Protein AF-A0A4Z0L3A5-F1 (afdb_monomer_lite)

pLDDT: mean 94.26, std 6.74, range [50.97, 98.56]

Foldseek 3Di:
DFFFDPVLVVVVQVCQVVLVVVDPFKHWDWDDDPVDGIDIDIFGDDDQPVHDDPVRVVVVVVVGCVSSVVSVVVCVVVVGTDDDD

Organism: NCBI:txid436295

Sequence (85 aa):
MAEVRPSALLPLAADLSAINASSLTVKAFLDMQDDNLPKLVVCQSLSVMQGVTYEQFEWFVRQSEEQISMVILEAGAHQLLFNAE

Radius of gyration: 14.43 Å; chains: 1; bounding box: 32×25×41 Å

Secondary structure (DSSP, 8-state):
-EEBPGGGHHHHHHHHHHHHHH-SS-EEEEE--TTS--EEEEE-----TT---HHHHHHHHHHHHHHHHHHHHHHHHTT-B----

Structure (mmCIF, N/CA/C/O backbone):
data_AF-A0A4Z0L3A5-F1
#
_entry.id   AF-A0A4Z0L3A5-F1
#
loop_
_atom_site.group_PDB
_atom_site.id
_atom_site.type_symbol
_atom_site.label_atom_id
_atom_site.label_alt_id
_atom_site.label_comp_id
_atom_site.label_asym_id
_atom_site.label_entity_id
_atom_site.label_seq_id
_atom_site.pdbx_PDB_ins_code
_atom_s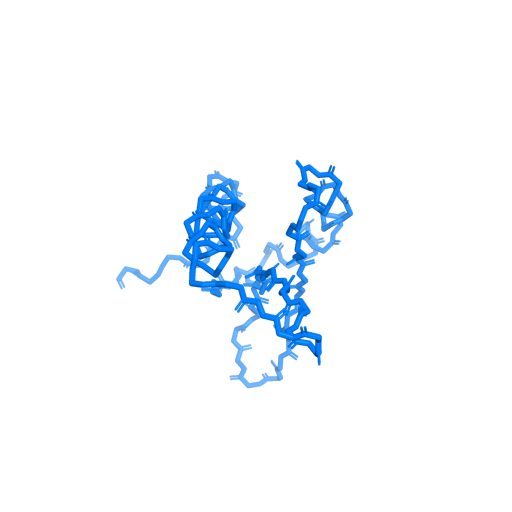ite.Cartn_x
_atom_site.C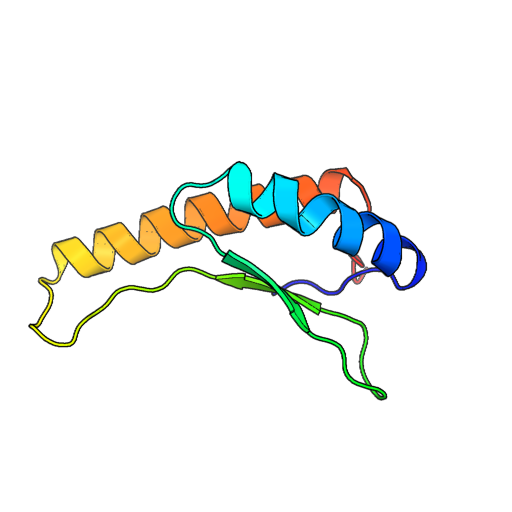artn_y
_atom_site.Cartn_z
_atom_site.occupancy
_atom_site.B_iso_or_equiv
_atom_site.auth_seq_id
_atom_site.auth_comp_id
_atom_site.auth_asym_id
_atom_site.auth_atom_id
_atom_site.pdbx_PDB_model_num
ATOM 1 N N . MET A 1 1 ? -5.323 0.745 -5.109 1.00 85.88 1 MET A N 1
ATOM 2 C CA . MET A 1 1 ? -4.349 -0.105 -5.832 1.00 85.88 1 MET A CA 1
ATOM 3 C C . MET A 1 1 ? -3.917 0.651 -7.071 1.00 85.88 1 MET A C 1
ATOM 5 O O . MET A 1 1 ? -4.752 1.363 -7.615 1.00 85.88 1 MET A O 1
ATOM 9 N N . ALA A 1 2 ? -2.664 0.514 -7.493 1.00 92.81 2 ALA A N 1
ATOM 10 C CA . ALA A 1 2 ? -2.161 1.138 -8.714 1.00 92.81 2 ALA A CA 1
ATOM 11 C C . ALA A 1 2 ? -1.346 0.136 -9.532 1.00 92.81 2 ALA A C 1
ATOM 13 O O . ALA A 1 2 ? -0.648 -0.703 -8.964 1.00 92.81 2 ALA A O 1
ATOM 14 N N . GLU A 1 3 ? -1.442 0.217 -10.853 1.00 95.75 3 GLU A N 1
ATOM 15 C CA . GLU A 1 3 ? -0.634 -0.605 -11.750 1.00 95.75 3 GLU A CA 1
ATOM 16 C C . GLU A 1 3 ? 0.790 -0.056 -11.813 1.00 95.75 3 GLU A C 1
ATOM 18 O O . GLU A 1 3 ? 1.016 1.152 -11.891 1.00 95.75 3 GLU A O 1
ATOM 23 N N . VAL A 1 4 ? 1.762 -0.954 -11.745 1.00 95.44 4 VAL A N 1
ATOM 24 C CA . VAL A 1 4 ? 3.189 -0.647 -11.726 1.00 95.44 4 VAL A CA 1
ATOM 25 C C . VAL A 1 4 ? 3.747 -0.892 -13.118 1.00 95.44 4 VAL A C 1
ATOM 27 O O . VAL A 1 4 ? 3.438 -1.891 -13.770 1.00 95.44 4 VAL A O 1
ATOM 30 N N . ARG A 1 5 ? 4.614 0.007 -13.585 1.00 94.00 5 ARG A N 1
ATOM 31 C CA . ARG A 1 5 ? 5.333 -0.212 -14.843 1.00 94.00 5 ARG A CA 1
ATOM 32 C C . ARG A 1 5 ? 6.245 -1.432 -14.690 1.00 94.00 5 ARG A C 1
ATOM 34 O O . ARG A 1 5 ? 7.024 -1.463 -13.738 1.00 94.00 5 ARG A O 1
ATOM 41 N N . PRO A 1 6 ? 6.266 -2.385 -15.638 1.00 92.50 6 PRO A N 1
ATOM 42 C CA . PRO A 1 6 ? 7.147 -3.552 -15.538 1.00 92.50 6 PRO A CA 1
ATOM 43 C C . PRO A 1 6 ? 8.627 -3.185 -15.337 1.00 92.50 6 PRO A C 1
ATOM 45 O O . PRO A 1 6 ? 9.331 -3.827 -14.561 1.00 92.50 6 PRO A O 1
ATOM 48 N N . SER A 1 7 ? 9.089 -2.096 -15.963 1.00 94.19 7 SER A N 1
ATOM 49 C CA . SER A 1 7 ? 10.456 -1.577 -15.810 1.00 94.19 7 SER A CA 1
ATOM 50 C C . SER A 1 7 ? 10.761 -1.004 -14.421 1.00 94.19 7 SER A C 1
ATOM 52 O O . SER A 1 7 ? 11.923 -0.930 -14.035 1.00 94.19 7 SER A O 1
ATOM 54 N N . ALA A 1 8 ? 9.738 -0.585 -13.676 1.00 95.25 8 ALA A N 1
ATOM 55 C CA . ALA A 1 8 ? 9.856 0.002 -12.344 1.00 95.25 8 ALA A CA 1
ATOM 56 C C . ALA A 1 8 ? 9.698 -1.030 -11.216 1.00 95.25 8 ALA A C 1
ATOM 58 O O . ALA A 1 8 ? 9.838 -0.681 -10.046 1.00 95.25 8 ALA A O 1
ATOM 59 N N . LEU A 1 9 ? 9.442 -2.299 -11.554 1.00 94.62 9 LEU A N 1
ATOM 60 C CA . LEU A 1 9 ? 9.163 -3.348 -10.580 1.00 94.62 9 LEU A CA 1
ATOM 61 C C . LEU A 1 9 ? 10.318 -3.570 -9.593 1.00 94.62 9 LEU A C 1
ATOM 63 O O . LEU A 1 9 ? 10.096 -3.569 -8.385 1.00 94.62 9 LEU A O 1
ATOM 67 N N . LEU A 1 10 ? 11.544 -3.758 -10.095 1.00 96.25 10 LEU A N 1
ATOM 68 C CA . LEU A 1 10 ? 12.709 -4.021 -9.240 1.00 96.25 10 LEU A CA 1
ATOM 69 C C . LEU A 1 10 ? 13.083 -2.811 -8.363 1.00 96.25 10 LEU A C 1
ATOM 71 O O . LEU A 1 10 ? 13.284 -3.021 -7.167 1.00 96.25 10 LEU A O 1
ATOM 75 N N . PRO A 1 11 ? 13.132 -1.566 -8.888 1.00 95.50 11 PRO A N 1
ATOM 76 C CA . PRO A 1 11 ? 13.310 -0.380 -8.049 1.00 95.50 11 PRO A CA 1
ATOM 77 C C . PRO A 1 11 ? 12.242 -0.256 -6.958 1.00 95.50 11 PRO A C 1
ATOM 79 O O . PRO A 1 11 ? 12.576 -0.123 -5.786 1.00 95.50 11 PRO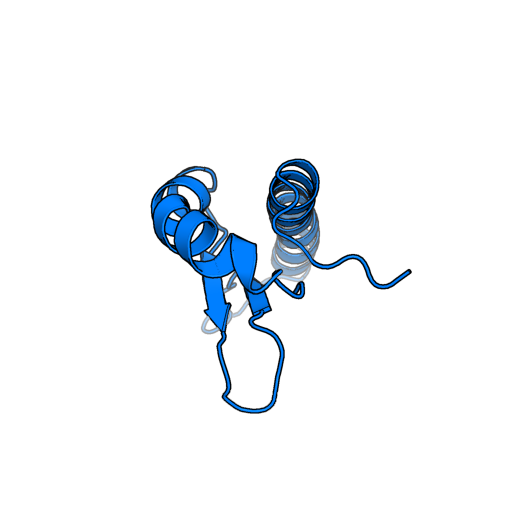 A O 1
ATOM 82 N N . LEU A 1 12 ? 10.962 -0.400 -7.317 1.00 95.69 12 LEU A N 1
ATOM 83 C CA . LEU A 1 12 ? 9.869 -0.295 -6.352 1.00 95.69 12 LEU A CA 1
ATOM 84 C C . LEU A 1 12 ? 9.962 -1.378 -5.270 1.00 95.69 12 LEU A C 1
ATOM 86 O O . LEU A 1 12 ? 9.756 -1.081 -4.098 1.00 95.69 12 LEU A O 1
ATOM 90 N N . ALA A 1 13 ? 10.315 -2.615 -5.634 1.00 96.69 13 ALA A N 1
ATOM 91 C CA . ALA A 1 13 ? 10.517 -3.698 -4.675 1.00 96.69 13 ALA A CA 1
ATOM 92 C C . ALA A 1 13 ? 11.646 -3.395 -3.673 1.00 96.69 13 ALA A C 1
ATOM 94 O O . ALA A 1 13 ? 11.514 -3.729 -2.494 1.00 96.69 13 ALA A O 1
ATOM 95 N N . ALA A 1 14 ? 12.728 -2.749 -4.120 1.00 96.44 14 ALA A N 1
ATOM 96 C CA . ALA A 1 14 ? 13.819 -2.321 -3.246 1.00 96.44 14 ALA A CA 1
ATOM 97 C C . ALA A 1 14 ? 13.376 -1.208 -2.277 1.00 96.44 14 ALA A C 1
ATOM 99 O O . ALA A 1 14 ? 13.728 -1.242 -1.096 1.00 96.44 14 ALA A O 1
ATOM 100 N N . ASP A 1 15 ? 12.539 -0.283 -2.747 1.00 95.75 15 ASP A N 1
ATOM 101 C CA . ASP A 1 15 ? 12.075 0.866 -1.964 1.00 95.75 15 ASP A CA 1
ATOM 102 C C . ASP A 1 15 ? 10.899 0.551 -1.026 1.00 95.75 15 ASP A C 1
ATOM 104 O O . ASP A 1 15 ? 10.609 1.339 -0.124 1.00 95.75 15 ASP A O 1
ATOM 108 N N . LEU A 1 16 ? 10.248 -0.616 -1.151 1.00 96.00 16 LEU A N 1
ATOM 109 C CA . LEU A 1 16 ? 9.116 -1.004 -0.291 1.00 96.00 16 LEU A CA 1
ATOM 110 C C . LEU A 1 16 ? 9.429 -0.891 1.206 1.00 96.00 16 LEU A C 1
ATOM 112 O O . LEU A 1 16 ? 8.546 -0.549 1.990 1.00 96.00 16 LEU A O 1
ATOM 116 N N . SER A 1 17 ? 10.665 -1.172 1.624 1.00 96.2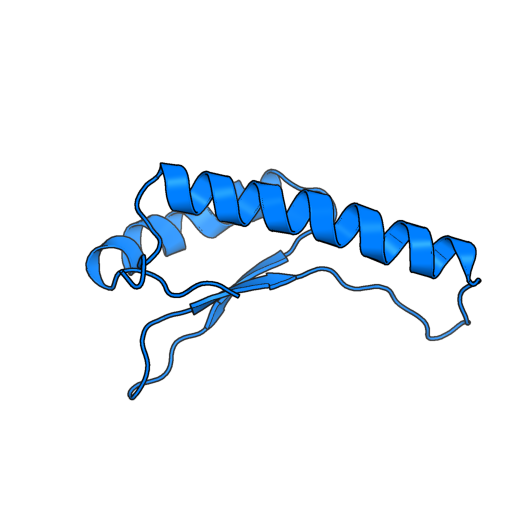5 17 SER A N 1
ATOM 117 C CA . SER A 1 17 ? 11.058 -1.032 3.033 1.00 96.25 17 SER A CA 1
ATOM 118 C C . SER A 1 17 ? 11.027 0.428 3.486 1.00 96.25 17 SER A C 1
ATOM 120 O O . SER A 1 17 ? 10.534 0.719 4.573 1.00 96.25 17 SER A O 1
ATOM 122 N N . ALA A 1 18 ? 11.512 1.347 2.648 1.00 95.00 18 ALA A N 1
ATOM 123 C CA . ALA A 1 18 ? 11.500 2.776 2.937 1.00 95.00 18 ALA A CA 1
ATOM 124 C C . ALA A 1 18 ? 10.069 3.334 2.922 1.00 95.00 18 ALA A C 1
ATOM 126 O O . ALA A 1 18 ? 9.693 4.059 3.839 1.00 95.00 18 ALA A O 1
ATOM 127 N N . ILE A 1 19 ? 9.245 2.920 1.952 1.00 94.81 19 ILE A N 1
ATOM 128 C CA . ILE A 1 19 ? 7.825 3.298 1.864 1.00 94.81 19 ILE A CA 1
ATOM 129 C C . ILE A 1 19 ? 7.051 2.818 3.101 1.00 94.81 19 ILE A C 1
ATOM 131 O O . ILE A 1 19 ? 6.267 3.561 3.678 1.00 94.81 19 ILE A O 1
ATOM 135 N N . ASN A 1 20 ? 7.276 1.583 3.556 1.00 96.06 20 ASN A N 1
ATOM 136 C CA . ASN A 1 20 ? 6.629 1.092 4.776 1.00 96.06 20 ASN A CA 1
ATOM 137 C C . ASN A 1 20 ? 7.157 1.785 6.042 1.00 96.06 20 ASN A C 1
ATOM 139 O O . ASN A 1 20 ? 6.435 1.870 7.028 1.00 96.06 20 ASN A O 1
ATOM 143 N N . ALA A 1 21 ? 8.397 2.279 6.036 1.00 95.44 21 ALA A N 1
ATOM 144 C CA . ALA A 1 21 ? 8.957 3.035 7.153 1.00 95.44 21 ALA A CA 1
ATOM 145 C C . ALA A 1 21 ? 8.495 4.504 7.185 1.00 95.44 21 ALA A C 1
ATOM 147 O O . ALA A 1 21 ? 8.590 5.138 8.236 1.00 95.44 21 ALA A O 1
ATOM 148 N N . SER A 1 22 ? 8.000 5.053 6.069 1.00 92.56 22 SER A N 1
ATOM 149 C CA . SER A 1 22 ? 7.555 6.450 5.986 1.00 92.56 22 SER A CA 1
ATOM 150 C C . SER A 1 22 ? 6.170 6.689 6.597 1.00 92.56 22 SER A C 1
ATOM 152 O O . SER A 1 22 ? 5.832 7.830 6.912 1.00 92.56 22 SER A O 1
ATOM 154 N N . SER A 1 23 ? 5.388 5.630 6.834 1.00 92.75 23 SER A N 1
ATOM 155 C CA . SER A 1 23 ? 4.075 5.704 7.478 1.00 92.75 23 SER A CA 1
ATOM 156 C C . SER A 1 23 ? 3.990 4.783 8.690 1.00 92.75 23 SER A C 1
ATOM 158 O O . SER A 1 23 ? 4.444 3.646 8.675 1.00 92.75 23 SER A O 1
ATOM 160 N N . LEU A 1 24 ? 3.331 5.254 9.749 1.00 94.25 24 LEU A N 1
ATOM 161 C CA . LEU A 1 24 ? 3.112 4.466 10.968 1.00 94.25 24 LEU A CA 1
ATOM 162 C C . LEU A 1 24 ? 1.954 3.466 10.850 1.00 94.25 24 LEU A C 1
ATOM 164 O O . LEU A 1 24 ? 1.763 2.638 11.738 1.00 94.25 24 LEU A O 1
ATOM 168 N N . THR A 1 25 ? 1.133 3.588 9.806 1.00 95.62 25 THR A N 1
ATOM 169 C CA . THR A 1 25 ? -0.162 2.889 9.718 1.00 95.62 25 THR A CA 1
ATOM 170 C C . THR A 1 25 ? -0.340 2.128 8.413 1.00 95.62 25 THR A C 1
ATOM 172 O O . THR A 1 25 ? -0.966 1.068 8.405 1.00 95.62 25 THR A O 1
ATOM 175 N N . VAL A 1 26 ? 0.227 2.638 7.322 1.00 96.62 26 VAL A N 1
ATOM 176 C CA . VAL A 1 26 ? 0.083 2.049 5.995 1.00 96.62 26 VAL A CA 1
ATOM 177 C C . VAL A 1 26 ? 0.991 0.840 5.820 1.00 96.62 26 VAL A C 1
ATOM 179 O O . VAL A 1 26 ? 2.108 0.784 6.325 1.00 96.62 26 VAL A O 1
ATOM 182 N N . LYS A 1 27 ? 0.503 -0.117 5.035 1.00 97.81 27 LYS A N 1
ATOM 183 C CA . LYS A 1 27 ? 1.285 -1.202 4.463 1.00 97.81 27 LYS A CA 1
ATOM 184 C C . LYS A 1 27 ? 1.263 -1.109 2.941 1.00 97.81 27 LYS A C 1
ATOM 186 O O . LYS A 1 27 ? 0.190 -1.063 2.343 1.00 97.81 27 LYS A O 1
ATOM 191 N N . ALA A 1 28 ? 2.440 -1.138 2.330 1.00 97.62 28 ALA A N 1
ATOM 192 C CA . ALA A 1 28 ? 2.642 -1.207 0.891 1.00 97.62 28 ALA A CA 1
ATOM 193 C C . ALA A 1 28 ? 3.324 -2.528 0.507 1.00 97.62 28 ALA A C 1
ATOM 195 O O . ALA A 1 28 ? 4.310 -2.931 1.130 1.00 97.62 28 ALA A O 1
ATOM 196 N N . PHE A 1 29 ? 2.807 -3.203 -0.515 1.00 97.88 29 PHE A N 1
ATOM 197 C CA . PHE A 1 29 ? 3.386 -4.428 -1.065 1.00 97.88 29 PHE A CA 1
ATOM 198 C C . PHE A 1 29 ? 3.027 -4.604 -2.541 1.00 97.88 29 PHE A C 1
ATOM 200 O O . PHE A 1 29 ? 2.114 -3.961 -3.060 1.00 97.88 29 PHE A O 1
ATOM 207 N N . LEU A 1 30 ? 3.763 -5.484 -3.216 1.00 97.06 30 LEU A N 1
ATOM 208 C CA . LEU A 1 30 ? 3.526 -5.833 -4.611 1.00 97.06 30 LEU A CA 1
ATOM 209 C C . LEU A 1 30 ? 2.649 -7.081 -4.701 1.00 97.06 30 LEU A C 1
ATOM 211 O O . LEU A 1 30 ? 2.935 -8.093 -4.064 1.00 97.06 30 LEU A O 1
ATOM 215 N N . ASP A 1 31 ? 1.604 -6.995 -5.514 1.00 96.75 31 ASP A N 1
ATOM 216 C CA . ASP A 1 31 ? 0.797 -8.123 -5.969 1.00 96.75 31 ASP A CA 1
ATOM 217 C C . ASP A 1 31 ? 1.130 -8.389 -7.441 1.00 96.75 31 ASP A C 1
ATOM 219 O O . ASP A 1 31 ? 1.006 -7.504 -8.291 1.00 96.75 31 ASP A O 1
ATOM 223 N N . MET A 1 32 ? 1.619 -9.592 -7.732 1.00 94.44 32 MET A N 1
ATOM 224 C CA . MET A 1 32 ? 2.091 -9.994 -9.055 1.00 94.44 32 MET A CA 1
ATOM 225 C C . MET A 1 32 ? 1.404 -11.286 -9.474 1.00 94.44 32 MET A C 1
ATOM 227 O O . MET A 1 32 ? 1.363 -12.250 -8.713 1.00 94.44 32 MET A O 1
ATOM 231 N N . GLN A 1 33 ? 0.898 -11.303 -10.702 1.00 92.44 33 GLN A N 1
ATOM 232 C CA . GLN A 1 33 ? 0.247 -12.454 -11.319 1.00 92.44 33 GLN A CA 1
ATOM 233 C C . GLN A 1 33 ? 0.758 -12.579 -12.754 1.00 92.44 33 GLN A C 1
ATOM 235 O O . GLN A 1 33 ? 1.096 -11.566 -13.360 1.00 92.44 33 GLN A O 1
ATOM 240 N N . ASP A 1 34 ? 0.797 -13.794 -13.298 1.00 91.31 34 ASP A N 1
ATOM 241 C CA . ASP A 1 34 ? 1.390 -14.045 -14.620 1.00 91.31 34 ASP A CA 1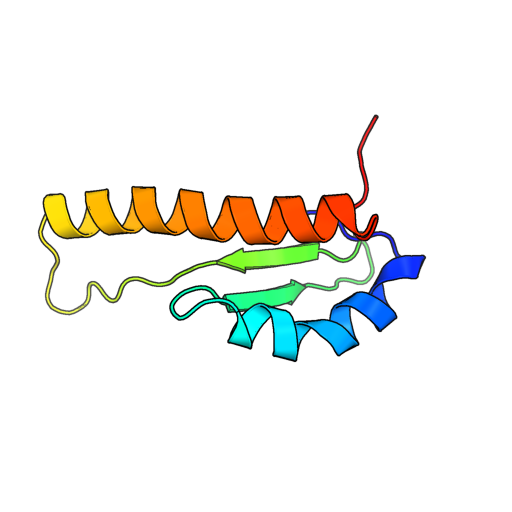
ATOM 242 C C . ASP A 1 34 ? 0.640 -13.330 -15.763 1.00 91.31 34 ASP A C 1
ATOM 244 O O . ASP A 1 34 ? 1.264 -12.856 -16.710 1.00 91.31 34 ASP A O 1
ATOM 248 N N . ASP A 1 35 ? -0.686 -13.199 -15.648 1.00 93.25 35 ASP A N 1
ATOM 249 C CA . ASP A 1 35 ? -1.553 -12.667 -16.711 1.00 93.25 35 ASP A CA 1
ATOM 250 C C . ASP A 1 35 ? -1.863 -11.161 -16.585 1.00 93.25 35 ASP A C 1
ATOM 252 O O . ASP A 1 35 ? -2.577 -10.603 -17.418 1.00 93.25 35 ASP A O 1
ATOM 256 N N . ASN A 1 36 ? -1.365 -10.488 -15.540 1.00 90.75 36 ASN A N 1
ATOM 257 C CA . ASN A 1 36 ? -1.706 -9.096 -15.227 1.00 90.75 36 ASN A CA 1
ATOM 258 C C . ASN A 1 36 ? -0.457 -8.232 -15.013 1.00 90.75 36 ASN A C 1
ATOM 260 O O . ASN A 1 36 ? 0.598 -8.715 -14.606 1.00 90.75 36 ASN A O 1
ATOM 264 N N . LEU A 1 37 ? -0.594 -6.916 -15.207 1.00 92.56 37 LEU A N 1
ATOM 265 C CA . LEU A 1 37 ? 0.441 -5.976 -14.774 1.00 92.56 37 LEU A CA 1
ATOM 266 C C . LEU A 1 37 ? 0.653 -6.076 -13.252 1.00 92.56 37 LEU A C 1
ATOM 268 O O . LEU A 1 37 ? -0.322 -6.269 -12.515 1.00 92.56 37 LEU A O 1
ATOM 272 N N . PRO A 1 38 ? 1.900 -5.922 -12.766 1.00 95.31 38 PRO A N 1
ATOM 273 C CA . PRO A 1 38 ? 2.175 -5.903 -11.336 1.00 95.31 38 PRO A CA 1
ATOM 274 C C . PRO A 1 38 ? 1.424 -4.743 -10.680 1.00 95.31 38 PRO A C 1
ATOM 276 O O . PRO A 1 38 ? 1.331 -3.652 -11.242 1.00 95.31 38 PRO A O 1
ATOM 279 N N . LYS A 1 39 ? 0.888 -4.962 -9.483 1.00 95.81 39 LYS A N 1
ATOM 280 C CA . LYS A 1 39 ? 0.082 -3.975 -8.761 1.00 95.81 39 LYS A CA 1
ATOM 281 C C . LYS A 1 39 ? 0.764 -3.585 -7.465 1.00 95.81 39 LYS A C 1
ATOM 283 O O . LYS A 1 39 ? 1.145 -4.435 -6.666 1.00 95.81 39 LYS A O 1
ATOM 288 N N . LEU A 1 40 ? 0.860 -2.284 -7.225 1.00 96.62 40 LEU A N 1
ATOM 289 C CA . LEU A 1 40 ? 1.184 -1.738 -5.919 1.00 96.62 40 LEU A CA 1
ATOM 290 C C . LEU A 1 40 ? -0.102 -1.701 -5.090 1.00 96.62 40 LEU A C 1
ATOM 292 O O . LEU A 1 40 ? -1.051 -0.956 -5.379 1.00 96.62 40 LEU A O 1
ATOM 296 N N . VAL A 1 41 ? -0.131 -2.527 -4.052 1.00 97.19 41 VAL A N 1
ATOM 297 C CA . VAL A 1 41 ? -1.201 -2.552 -3.063 1.00 97.19 41 VAL A CA 1
ATOM 298 C C . VAL A 1 41 ? -0.752 -1.733 -1.866 1.00 97.19 41 VAL A C 1
ATOM 300 O O . VAL A 1 41 ? 0.249 -2.041 -1.228 1.00 97.19 41 VAL A O 1
ATOM 303 N N . VAL A 1 42 ? -1.516 -0.686 -1.569 1.00 97.06 42 VAL A N 1
ATOM 304 C CA . VAL A 1 42 ? -1.330 0.177 -0.404 1.00 97.06 42 VAL A CA 1
ATOM 305 C C . VAL A 1 42 ? -2.616 0.108 0.399 1.00 97.06 42 VAL A C 1
ATOM 307 O O . VAL A 1 42 ? -3.697 0.356 -0.144 1.00 97.06 42 VAL A O 1
ATOM 310 N N . CYS A 1 43 ? -2.522 -0.301 1.656 1.00 96.94 43 CYS A N 1
ATOM 311 C CA . CYS A 1 43 ? -3.686 -0.508 2.501 1.00 96.94 43 CYS A CA 1
ATOM 312 C C . CYS A 1 43 ? -3.393 -0.202 3.967 1.00 96.94 43 CYS A C 1
ATOM 314 O O . CYS A 1 43 ? -2.246 -0.097 4.397 1.00 96.94 43 CYS A O 1
ATOM 316 N N . GLN A 1 44 ? -4.468 -0.097 4.736 1.00 97.62 44 GLN A N 1
ATOM 317 C CA . GLN A 1 44 ? -4.442 0.036 6.180 1.00 97.62 44 GLN A CA 1
ATOM 318 C C . GLN A 1 44 ? -5.476 -0.917 6.777 1.00 97.62 44 GLN A C 1
ATOM 320 O O . GLN A 1 44 ? -6.459 -1.273 6.123 1.00 97.62 44 GLN A O 1
ATOM 325 N N . SER A 1 45 ? -5.259 -1.352 8.014 1.00 97.44 45 SER A N 1
ATOM 326 C CA . SER A 1 45 ? -6.167 -2.261 8.712 1.00 97.44 45 SER A CA 1
ATOM 327 C C . SER A 1 45 ? -6.682 -1.650 10.009 1.00 97.44 45 SER A C 1
ATOM 329 O O . SER A 1 45 ? -5.891 -1.145 10.804 1.00 97.44 45 SER A O 1
ATOM 331 N N . LEU A 1 46 ? -7.984 -1.791 10.256 1.00 97.88 46 LEU A N 1
ATOM 332 C CA . LEU A 1 46 ? -8.626 -1.505 11.537 1.00 97.88 46 LEU A CA 1
ATOM 333 C C . LEU A 1 46 ? -9.127 -2.818 12.144 1.00 97.88 46 LEU A C 1
ATOM 335 O O . LEU A 1 46 ? -9.927 -3.524 11.530 1.00 97.88 46 LEU A O 1
ATOM 339 N N . SER A 1 47 ? -8.661 -3.160 13.345 1.00 97.88 47 SER A N 1
ATOM 340 C CA . SER A 1 47 ? -9.175 -4.328 14.068 1.00 97.88 47 SER A CA 1
ATOM 341 C C . SER A 1 47 ? -10.512 -3.986 14.715 1.00 97.88 47 SER A C 1
ATOM 343 O O . SER A 1 47 ? -10.577 -3.127 15.588 1.00 97.88 47 SER A O 1
ATOM 345 N N . VAL A 1 48 ? -11.571 -4.680 14.298 1.00 97.44 48 VAL A N 1
ATOM 346 C CA . VAL A 1 48 ? -12.951 -4.443 14.764 1.00 97.44 48 VAL A CA 1
ATOM 347 C C . VAL A 1 48 ? -13.470 -5.534 15.701 1.00 97.44 48 VAL A C 1
ATOM 349 O O . VAL A 1 48 ? -14.644 -5.546 16.052 1.00 97.44 48 VAL A O 1
ATOM 352 N N . MET A 1 49 ? -12.606 -6.468 16.114 1.00 97.62 49 MET A N 1
ATOM 353 C CA . MET A 1 49 ? -13.003 -7.665 16.870 1.00 97.62 49 MET A CA 1
ATOM 354 C C . MET A 1 49 ? -13.699 -7.342 18.202 1.00 97.62 49 MET A C 1
ATOM 356 O O . MET A 1 49 ? -14.583 -8.083 18.614 1.00 97.62 49 MET A O 1
ATOM 360 N N . GLN A 1 50 ? -13.322 -6.242 18.857 1.00 96.56 50 GLN A N 1
ATOM 361 C CA . GLN A 1 50 ? -13.935 -5.779 20.111 1.00 96.56 50 GLN A CA 1
ATOM 362 C C . GLN A 1 50 ? -14.938 -4.633 19.892 1.00 96.56 50 GLN A C 1
ATOM 364 O O . GLN A 1 50 ? -15.261 -3.895 20.819 1.00 96.56 50 GLN A O 1
ATOM 369 N N . GLY A 1 51 ? -15.429 -4.485 18.658 1.00 97.31 51 GLY A N 1
ATOM 370 C CA . GLY A 1 51 ? -16.223 -3.340 18.231 1.00 97.31 51 GLY A CA 1
ATOM 371 C C . GLY A 1 51 ? -15.374 -2.089 18.000 1.00 97.31 51 GLY A C 1
ATOM 372 O O . GLY A 1 51 ? -14.248 -1.967 18.479 1.00 97.31 51 GLY A O 1
ATOM 373 N N . VAL A 1 52 ? -15.934 -1.158 17.235 1.00 98.06 52 VAL A N 1
ATOM 374 C CA . VAL A 1 52 ? -15.416 0.199 17.026 1.00 98.06 52 VAL A CA 1
ATOM 375 C C . VAL A 1 52 ? -16.595 1.161 17.034 1.00 98.06 52 VAL A C 1
ATOM 377 O O . VAL A 1 52 ? -17.710 0.777 16.671 1.00 98.06 52 VAL A O 1
ATOM 380 N N . THR A 1 53 ? -16.373 2.401 17.453 1.00 98.56 53 THR A N 1
ATOM 381 C CA . THR A 1 53 ? -17.389 3.448 17.311 1.00 98.56 53 THR A CA 1
ATOM 382 C C . THR A 1 53 ? -17.443 3.947 15.869 1.00 98.56 53 THR A C 1
ATOM 384 O O . THR A 1 53 ? -16.519 3.731 15.077 1.00 98.56 53 THR A O 1
ATOM 387 N N . TYR A 1 54 ? -18.529 4.637 15.523 1.00 98.25 54 TYR A N 1
ATOM 388 C CA . TYR A 1 54 ? -18.663 5.256 14.209 1.00 98.25 54 TYR A CA 1
ATOM 389 C C . TYR A 1 54 ? -17.543 6.274 13.955 1.00 98.25 54 TYR A C 1
ATOM 391 O O . TYR A 1 54 ? -16.940 6.268 12.890 1.00 98.25 54 TYR A O 1
ATOM 399 N N . GLU A 1 55 ? -17.202 7.089 14.953 1.00 98.56 55 GLU A N 1
ATOM 400 C CA . GLU A 1 55 ? -16.170 8.125 14.856 1.00 98.56 55 GLU A CA 1
ATOM 401 C C . GLU A 1 55 ? -14.774 7.517 14.670 1.00 98.56 55 GLU A C 1
ATOM 403 O O . GLU A 1 55 ? -13.964 8.049 13.915 1.00 98.56 55 GLU A O 1
ATOM 408 N N . GLN A 1 56 ? -14.491 6.378 15.314 1.00 98.19 56 GLN A N 1
ATOM 409 C CA . GLN A 1 56 ? -13.244 5.635 15.099 1.00 98.19 56 GLN A CA 1
ATOM 410 C C . GLN A 1 56 ? -13.142 5.121 13.660 1.00 98.19 56 GLN A C 1
ATOM 412 O O . GLN A 1 56 ? -12.075 5.202 13.052 1.00 98.19 56 GLN A O 1
ATOM 417 N N . PHE A 1 57 ? -14.247 4.612 13.107 1.00 98.44 57 PHE A N 1
ATOM 418 C CA . PHE A 1 57 ? -14.299 4.163 11.719 1.00 98.44 57 PHE A CA 1
ATOM 419 C C . PHE A 1 57 ? -14.194 5.334 10.732 1.00 98.44 57 PHE A C 1
ATOM 421 O O . PHE A 1 57 ? -13.422 5.258 9.780 1.00 98.44 57 PHE A O 1
ATOM 428 N N . GLU A 1 58 ? -14.905 6.437 10.974 1.00 98.50 58 GLU A N 1
ATOM 429 C CA . GLU A 1 58 ? -14.826 7.651 10.157 1.00 98.50 58 GLU A CA 1
ATOM 430 C C . GLU A 1 58 ? -13.398 8.205 10.127 1.00 98.50 58 GLU A C 1
ATOM 432 O O . GLU A 1 58 ? -12.865 8.501 9.054 1.00 98.50 58 GLU A O 1
ATOM 437 N N . TRP A 1 59 ? -12.758 8.304 11.295 1.00 98.31 59 TRP A N 1
ATOM 438 C CA . TRP A 1 59 ? -11.370 8.738 11.397 1.00 98.31 59 TRP A CA 1
ATOM 439 C C . TRP A 1 59 ? -10.437 7.797 10.635 1.00 98.31 59 TRP A C 1
ATOM 441 O O . TRP A 1 59 ? -9.604 8.262 9.858 1.00 98.31 59 TRP A O 1
ATOM 451 N N . PHE A 1 60 ? -10.614 6.483 10.802 1.00 98.38 60 PHE A N 1
ATOM 452 C CA . PHE A 1 60 ? -9.837 5.478 10.083 1.00 98.38 60 PHE A CA 1
ATOM 453 C C . PHE A 1 60 ? -9.959 5.641 8.567 1.00 98.38 60 PHE A C 1
ATOM 455 O O . PHE A 1 60 ? -8.938 5.608 7.887 1.00 98.38 60 PHE A O 1
ATOM 462 N N . VAL A 1 61 ? -11.165 5.845 8.030 1.00 98.00 61 VAL A N 1
ATOM 463 C CA . VAL A 1 61 ? -11.370 6.012 6.583 1.00 98.00 61 VAL A CA 1
ATOM 464 C C . VAL A 1 61 ? -10.662 7.264 6.071 1.00 98.00 61 VAL A C 1
ATOM 466 O O . VAL A 1 61 ? -9.896 7.165 5.115 1.00 98.00 61 VAL A O 1
ATOM 469 N N . ARG A 1 62 ? -10.854 8.417 6.727 1.00 97.94 62 ARG A N 1
ATOM 470 C CA . ARG A 1 62 ? -10.231 9.687 6.308 1.00 97.94 62 ARG A CA 1
ATOM 471 C C . ARG A 1 62 ? -8.707 9.622 6.358 1.00 97.94 62 ARG A C 1
ATOM 473 O O . ARG A 1 62 ? -8.036 10.018 5.412 1.00 97.94 62 ARG A O 1
ATOM 480 N N . GLN A 1 63 ? -8.163 9.101 7.454 1.00 97.12 63 GLN A N 1
ATOM 481 C CA . GLN A 1 63 ? -6.720 9.001 7.626 1.00 97.12 63 GLN A CA 1
ATOM 482 C C . GLN A 1 63 ? -6.112 7.945 6.690 1.00 97.12 63 GLN A C 1
ATOM 484 O O . GLN A 1 63 ? -5.041 8.180 6.133 1.00 97.12 63 GLN A O 1
ATOM 489 N N . SER A 1 64 ? -6.808 6.830 6.443 1.00 97.31 64 SER A N 1
ATOM 490 C CA . SER A 1 64 ? -6.373 5.836 5.455 1.00 97.31 64 SER A CA 1
ATOM 491 C C . SER A 1 64 ? -6.342 6.432 4.053 1.00 97.31 64 SER A C 1
ATOM 493 O O . SER A 1 64 ? -5.361 6.247 3.341 1.00 97.31 64 SER A O 1
ATOM 495 N N . GLU A 1 65 ? -7.385 7.160 3.649 1.00 97.00 65 GLU A N 1
ATOM 496 C CA . GLU A 1 65 ? -7.447 7.821 2.344 1.00 97.00 65 GLU A CA 1
ATOM 497 C C . GLU A 1 65 ? -6.284 8.799 2.160 1.00 97.00 65 GLU A C 1
ATOM 499 O O . GLU A 1 65 ? -5.594 8.738 1.142 1.00 97.00 65 GLU A O 1
ATOM 504 N N . GLU A 1 66 ? -6.021 9.649 3.153 1.00 96.25 66 GLU A N 1
ATOM 505 C CA . GLU A 1 66 ? -4.923 10.615 3.120 1.00 96.25 66 GLU A CA 1
ATOM 506 C C . GLU A 1 66 ? -3.561 9.922 2.963 1.00 96.25 66 GLU A C 1
ATOM 508 O O . GLU A 1 66 ? -2.798 10.241 2.048 1.00 96.25 66 GLU A O 1
ATOM 513 N N . GLN A 1 67 ? -3.258 8.934 3.811 1.00 95.38 67 GLN A N 1
ATOM 514 C CA . GLN A 1 67 ? -1.958 8.261 3.774 1.00 95.38 67 GLN A CA 1
ATOM 515 C C . GLN A 1 67 ? -1.775 7.409 2.517 1.00 95.38 67 GLN A C 1
ATOM 517 O O . GLN A 1 67 ? -0.704 7.432 1.908 1.00 95.38 67 GLN A O 1
ATOM 522 N N . ILE A 1 68 ? -2.813 6.678 2.100 1.00 96.06 68 ILE A N 1
ATOM 523 C CA . ILE A 1 68 ? -2.781 5.897 0.859 1.00 96.06 68 ILE A CA 1
ATOM 524 C C . ILE A 1 68 ? -2.562 6.837 -0.330 1.00 96.06 68 ILE A C 1
ATOM 526 O O . ILE A 1 68 ? -1.733 6.541 -1.190 1.00 96.06 68 ILE A O 1
ATOM 530 N N . SER A 1 69 ? -3.248 7.982 -0.364 1.00 94.69 69 SER A N 1
ATOM 531 C CA . SER A 1 69 ? -3.098 8.970 -1.437 1.00 94.69 69 SER A CA 1
ATOM 532 C C . SER A 1 69 ? -1.676 9.513 -1.517 1.00 94.69 69 SER A C 1
ATOM 534 O O . SER A 1 69 ? -1.134 9.595 -2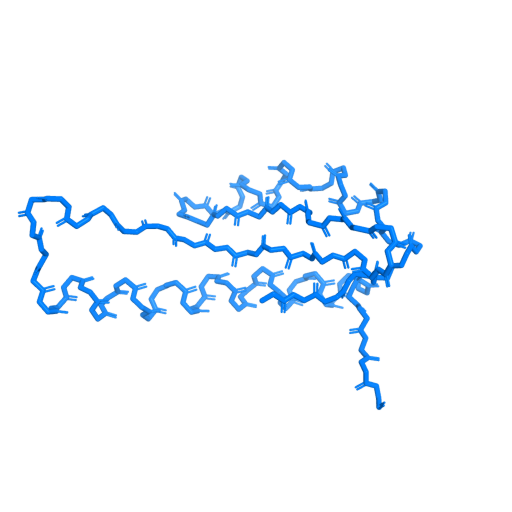.616 1.00 94.69 69 SER A O 1
ATOM 536 N N . MET A 1 70 ? -1.042 9.823 -0.381 1.00 94.44 70 MET A N 1
ATOM 537 C CA . MET A 1 70 ? 0.349 10.287 -0.366 1.00 94.44 70 MET A CA 1
ATOM 538 C C . MET A 1 70 ? 1.313 9.251 -0.952 1.00 94.44 70 MET A C 1
ATOM 540 O O . MET A 1 70 ? 2.099 9.594 -1.831 1.00 94.44 70 MET A O 1
ATOM 544 N N . VAL A 1 71 ? 1.210 7.981 -0.541 1.00 94.50 71 VAL A N 1
ATOM 545 C CA . VAL A 1 71 ? 2.087 6.910 -1.052 1.00 94.50 71 VAL A CA 1
ATOM 546 C C . VAL A 1 71 ? 1.895 6.698 -2.557 1.00 94.50 71 VAL A C 1
ATOM 548 O O . VAL A 1 71 ? 2.866 6.541 -3.296 1.00 94.50 71 VAL A O 1
ATOM 551 N N . ILE A 1 72 ? 0.647 6.709 -3.036 1.00 94.31 72 ILE A N 1
ATOM 552 C CA . ILE A 1 72 ? 0.352 6.548 -4.467 1.00 94.31 72 ILE A CA 1
ATOM 553 C C . ILE A 1 72 ? 0.853 7.752 -5.275 1.00 94.31 72 ILE A C 1
ATOM 555 O O . ILE A 1 72 ? 1.429 7.567 -6.347 1.00 94.31 72 ILE A O 1
ATOM 559 N N . LEU A 1 73 ? 0.673 8.974 -4.770 1.00 93.50 73 LEU A N 1
ATOM 560 C CA . LEU A 1 73 ? 1.121 10.193 -5.442 1.00 93.50 73 LEU A CA 1
ATOM 561 C C . LEU A 1 73 ? 2.651 10.273 -5.512 1.00 93.50 73 LEU A C 1
ATOM 563 O O . LEU A 1 73 ? 3.190 10.632 -6.556 1.00 93.50 73 LEU A O 1
ATOM 567 N N . GLU A 1 74 ? 3.350 9.874 -4.449 1.00 93.44 74 GLU A N 1
ATOM 568 C CA . GLU A 1 74 ? 4.812 9.776 -4.431 1.00 93.44 74 GLU A CA 1
ATOM 569 C C . GLU A 1 74 ? 5.322 8.731 -5.437 1.00 93.44 74 GLU A C 1
ATOM 571 O O . GLU A 1 74 ? 6.186 9.031 -6.263 1.00 93.44 74 GLU A O 1
ATOM 576 N N . ALA A 1 75 ? 4.736 7.528 -5.454 1.00 92.69 75 ALA A N 1
ATOM 577 C CA . ALA A 1 75 ? 5.084 6.501 -6.438 1.00 92.69 75 ALA A CA 1
ATOM 578 C C . ALA A 1 75 ? 4.818 6.963 -7.886 1.00 92.69 75 ALA A C 1
ATOM 580 O O . ALA A 1 75 ? 5.594 6.661 -8.799 1.00 92.69 75 ALA A O 1
ATOM 581 N N . GLY A 1 76 ? 3.742 7.727 -8.102 1.00 91.69 76 GLY A N 1
ATOM 582 C CA . GLY A 1 76 ? 3.439 8.372 -9.379 1.00 91.69 76 GLY A CA 1
ATOM 583 C C . GLY A 1 76 ? 4.474 9.432 -9.770 1.00 91.69 76 GLY A C 1
ATOM 584 O O . GLY A 1 76 ? 4.933 9.443 -10.912 1.00 91.69 76 GLY A O 1
ATOM 585 N N . ALA A 1 77 ? 4.902 10.275 -8.824 1.00 91.81 77 ALA A N 1
ATOM 586 C CA . ALA A 1 77 ? 5.930 11.295 -9.037 1.00 91.81 77 ALA A CA 1
ATOM 587 C C . ALA A 1 77 ? 7.295 10.684 -9.402 1.00 91.81 77 ALA A C 1
ATOM 589 O O . ALA A 1 77 ? 8.007 11.223 -10.250 1.00 91.81 77 ALA A O 1
ATOM 590 N N . HIS A 1 78 ? 7.619 9.515 -8.845 1.00 92.19 78 HIS A N 1
ATOM 591 C CA . HIS A 1 78 ? 8.794 8.719 -9.215 1.00 92.19 78 HIS A CA 1
ATOM 592 C C . HIS A 1 78 ? 8.625 7.918 -10.520 1.00 92.19 78 HIS A C 1
ATOM 594 O O . HIS A 1 78 ? 9.495 7.125 -10.874 1.00 92.19 78 HIS A O 1
ATOM 600 N N . GLN A 1 79 ? 7.529 8.122 -11.261 1.00 91.50 79 GLN A N 1
ATOM 601 C CA . GLN A 1 79 ? 7.236 7.455 -12.537 1.00 91.50 79 GLN A CA 1
ATOM 602 C C . GLN A 1 79 ? 7.192 5.921 -12.434 1.00 91.50 79 GLN A C 1
ATOM 604 O O . GLN A 1 79 ? 7.432 5.218 -13.418 1.00 91.50 79 GLN A O 1
ATOM 609 N N . LEU A 1 80 ? 6.867 5.394 -11.249 1.00 92.25 80 LEU A N 1
ATOM 610 C CA . LEU A 1 80 ? 6.797 3.952 -10.997 1.00 92.25 80 LEU A CA 1
ATOM 611 C C . LEU A 1 80 ? 5.464 3.360 -11.467 1.00 92.25 80 LEU A C 1
ATOM 613 O O . LEU A 1 80 ? 5.378 2.171 -11.779 1.00 92.25 80 LEU A O 1
ATOM 617 N N . LEU A 1 81 ? 4.425 4.195 -11.531 1.00 93.12 81 LEU A N 1
ATOM 618 C CA . LEU A 1 81 ? 3.063 3.788 -11.855 1.00 93.12 81 LEU A CA 1
ATOM 619 C C . LEU A 1 81 ? 2.769 3.897 -13.354 1.00 93.12 81 LEU A C 1
ATOM 621 O O . LEU A 1 81 ? 3.275 4.777 -14.062 1.00 93.12 81 LEU A O 1
ATOM 625 N N . PHE A 1 82 ? 1.959 2.969 -13.850 1.00 89.38 82 PHE A N 1
ATOM 626 C CA . PHE A 1 82 ? 1.406 3.031 -15.193 1.00 89.38 82 PHE A CA 1
ATOM 627 C C . PHE A 1 82 ? 0.263 4.054 -15.203 1.00 89.38 82 PHE A C 1
ATOM 629 O O . PHE A 1 82 ? -0.678 3.939 -14.422 1.00 89.38 82 PHE A O 1
ATOM 636 N N . ASN A 1 83 ? 0.353 5.062 -16.072 1.00 78.00 83 ASN A N 1
ATOM 637 C CA . ASN A 1 83 ? -0.767 5.960 -16.334 1.00 78.00 83 ASN A CA 1
ATOM 638 C C . ASN A 1 83 ? -1.496 5.386 -17.544 1.00 78.00 83 ASN A C 1
ATOM 640 O O . ASN A 1 83 ? -0.923 5.353 -18.632 1.00 78.00 83 ASN A O 1
ATOM 644 N N . ALA A 1 84 ? -2.720 4.907 -17.346 1.00 60.56 84 ALA A N 1
ATOM 645 C CA . ALA A 1 84 ? -3.617 4.672 -18.464 1.00 60.56 84 ALA A CA 1
ATOM 646 C C . ALA A 1 84 ? -4.023 6.052 -19.002 1.00 60.56 84 ALA A C 1
ATOM 648 O O . ALA A 1 84 ? -4.850 6.727 -18.389 1.00 60.56 84 ALA A O 1
ATOM 649 N N . GLU A 1 85 ? -3.351 6.516 -20.056 1.00 50.97 85 GLU A N 1
ATOM 650 C CA . GLU A 1 85 ? -3.924 7.548 -20.930 1.00 50.97 85 GLU A CA 1
ATOM 651 C C . GLU A 1 85 ? -5.177 7.011 -21.629 1.00 50.97 85 GLU A C 1
ATOM 653 O O . GLU A 1 85 ? -5.171 5.820 -22.028 1.00 50.97 85 GLU A O 1
#

InterPro domains:
  IPR019660 Putative sensory transduction regulator YbjN [PF10722] (3-72)